Protein AF-A0A941EH76-F1 (afdb_monomer_lite)

Sequence (100 aa):
MDPTDPVFYRLPARMLEVGMSTDDGQDILTLMPGDEWIIASVYTPRPDDPEQDEANRGETESRMYRPGEPVDLAVFADTLVDGSGLPEAELVEHPQDPAA

Organism: NCBI:txid2828514

Foldseek 3Di:
DPPQDKWKKKAQPLPDDAQFAALVQWGFHDWDDDPFKIKTWIWHADPVDVVVRVVRVVVTDIDIHGRRDITMTIDGPRRPDDPCPPPRIGTDDRPPDPDD

Radius of gyration: 13.87 Å; chains: 1; bounding box: 40×35×32 Å

Structure (mmCIF, N/CA/C/O backbone):
data_AF-A0A941EH76-F1
#
_entry.id   AF-A0A941EH76-F1
#
loop_
_atom_site.group_PDB
_atom_site.id
_atom_site.type_symbol
_atom_site.label_atom_id
_atom_site.label_alt_id
_atom_site.label_comp_id
_atom_site.label_asym_id
_atom_site.label_entity_id
_atom_site.label_seq_id
_atom_site.pdbx_PDB_ins_code
_atom_site.Cartn_x
_atom_site.Cartn_y
_atom_site.Cartn_z
_atom_site.occupancy
_atom_site.B_iso_or_equiv
_atom_site.auth_seq_id
_atom_site.auth_comp_id
_atom_site.auth_asym_id
_atom_site.auth_atom_id
_atom_site.pdbx_PDB_model_num
ATOM 1 N N . MET A 1 1 ? -8.319 -22.341 -5.910 1.00 47.88 1 MET A N 1
ATOM 2 C CA . MET A 1 1 ? -7.647 -21.087 -6.267 1.00 47.88 1 MET A CA 1
ATOM 3 C C . MET A 1 1 ? -6.363 -21.488 -6.931 1.00 47.88 1 MET A C 1
ATOM 5 O O . MET A 1 1 ? -5.648 -22.316 -6.363 1.00 47.88 1 MET A O 1
ATOM 9 N N . ASP A 1 2 ? -6.157 -21.031 -8.159 1.00 48.91 2 ASP A N 1
ATOM 10 C CA . ASP A 1 2 ? -4.819 -21.074 -8.733 1.00 48.91 2 ASP A CA 1
ATOM 11 C C . ASP A 1 2 ? -3.933 -20.236 -7.793 1.00 48.91 2 ASP A C 1
ATOM 13 O O . ASP A 1 2 ? -4.385 -19.175 -7.358 1.00 48.91 2 ASP A O 1
ATOM 17 N N . PRO A 1 3 ? -2.730 -20.675 -7.387 1.00 54.38 3 PRO A N 1
ATOM 18 C CA . PRO A 1 3 ? -1.807 -19.827 -6.626 1.00 54.38 3 PRO A CA 1
ATOM 19 C C . PRO A 1 3 ? -1.477 -18.479 -7.300 1.00 54.38 3 PRO A C 1
ATOM 21 O O . PRO A 1 3 ? -0.774 -17.674 -6.701 1.00 54.38 3 PRO A O 1
ATOM 24 N N . THR A 1 4 ? -1.955 -18.235 -8.524 1.00 64.12 4 THR A N 1
ATOM 25 C CA . THR A 1 4 ? -1.846 -16.966 -9.251 1.00 64.12 4 THR A CA 1
ATOM 26 C C . THR A 1 4 ? -3.051 -16.032 -9.117 1.00 64.12 4 THR A C 1
ATOM 28 O O . THR A 1 4 ? -2.971 -14.909 -9.608 1.00 64.12 4 THR A O 1
ATOM 31 N N . ASP A 1 5 ? -4.171 -16.473 -8.535 1.00 84.31 5 ASP A N 1
ATOM 32 C CA . ASP A 1 5 ? -5.365 -15.628 -8.420 1.00 84.31 5 ASP A CA 1
ATOM 33 C C . ASP A 1 5 ? -5.148 -14.562 -7.329 1.00 84.31 5 ASP A C 1
ATOM 35 O O . ASP A 1 5 ? -4.855 -14.927 -6.185 1.00 84.31 5 ASP A O 1
ATOM 39 N N . PRO A 1 6 ? -5.294 -13.261 -7.639 1.00 91.25 6 PRO A N 1
ATOM 40 C CA . PRO A 1 6 ? -5.086 -12.215 -6.651 1.00 91.25 6 PRO A CA 1
ATOM 41 C C . PRO A 1 6 ? -6.118 -12.274 -5.519 1.00 91.25 6 PRO A C 1
ATOM 43 O O . PRO A 1 6 ? -7.301 -12.546 -5.739 1.00 91.25 6 PRO A O 1
ATOM 46 N N . VAL A 1 7 ? -5.662 -11.993 -4.296 1.00 94.69 7 VAL A N 1
ATOM 47 C CA . VAL A 1 7 ? -6.519 -11.908 -3.102 1.00 94.69 7 VAL A CA 1
ATOM 48 C C . VAL A 1 7 ? -6.866 -10.449 -2.849 1.00 94.69 7 VAL A C 1
ATOM 50 O O . VAL A 1 7 ? -5.968 -9.666 -2.563 1.00 94.69 7 VAL A O 1
ATOM 53 N N . PHE A 1 8 ? -8.148 -10.088 -2.904 1.00 95.88 8 PHE A N 1
ATOM 54 C CA . PHE A 1 8 ? -8.610 -8.721 -2.647 1.00 95.88 8 PHE A CA 1
ATOM 55 C C . PHE A 1 8 ? -9.106 -8.562 -1.215 1.00 95.88 8 PHE A C 1
ATOM 57 O O . PHE A 1 8 ? -9.802 -9.428 -0.674 1.00 95.88 8 PHE A O 1
ATOM 64 N N . TYR A 1 9 ? -8.741 -7.449 -0.589 1.00 96.88 9 TYR A N 1
ATOM 65 C CA . TYR A 1 9 ? -9.103 -7.162 0.791 1.00 96.88 9 TYR A CA 1
ATOM 66 C C . TYR A 1 9 ? -9.128 -5.660 1.075 1.00 96.88 9 TYR A C 1
ATOM 68 O O . TYR A 1 9 ? -8.587 -4.858 0.322 1.00 96.88 9 TYR A O 1
ATOM 76 N N . ARG A 1 10 ? -9.749 -5.274 2.189 1.00 97.69 10 ARG A N 1
ATOM 77 C CA . ARG A 1 10 ? -9.759 -3.903 2.703 1.00 97.69 10 ARG A CA 1
ATOM 78 C C . ARG A 1 10 ? -9.058 -3.817 4.040 1.00 97.69 10 ARG A C 1
ATOM 80 O O . ARG A 1 10 ? -9.272 -4.662 4.908 1.00 97.69 10 ARG A O 1
ATOM 87 N N . LEU A 1 11 ? -8.300 -2.742 4.234 1.00 97.69 11 LEU A N 1
ATOM 88 C CA . LEU A 1 11 ? -7.769 -2.347 5.538 1.00 97.69 11 LEU A CA 1
ATOM 89 C C . LEU A 1 11 ? -8.056 -0.876 5.826 1.00 97.69 11 LEU A C 1
ATOM 91 O O . LEU A 1 11 ? -8.083 -0.060 4.905 1.00 97.69 11 LEU A O 1
ATOM 95 N N . PRO A 1 12 ? -8.222 -0.489 7.103 1.00 97.75 12 PRO A N 1
ATOM 96 C CA . PRO A 1 12 ? -8.188 0.919 7.456 1.00 97.75 12 PRO A CA 1
ATOM 97 C C . PRO A 1 12 ? -6.803 1.500 7.144 1.00 97.75 12 PRO A C 1
ATOM 99 O O . PRO A 1 12 ? -5.790 0.877 7.460 1.00 97.75 12 PRO A O 1
ATOM 102 N N . ALA A 1 13 ? -6.743 2.726 6.621 1.00 97.56 13 ALA A N 1
ATOM 103 C CA . ALA A 1 13 ? -5.500 3.326 6.131 1.00 97.56 13 ALA A CA 1
ATOM 104 C C . ALA A 1 13 ? -4.350 3.361 7.160 1.00 97.56 13 ALA A C 1
ATOM 106 O O . ALA A 1 13 ? -3.178 3.324 6.798 1.00 97.56 13 ALA A O 1
ATOM 107 N N . ARG A 1 14 ? -4.660 3.403 8.466 1.00 97.31 14 ARG A N 1
ATOM 108 C CA . ARG A 1 14 ? -3.659 3.312 9.552 1.00 97.31 14 ARG A CA 1
ATOM 109 C C . ARG A 1 14 ? -2.887 1.994 9.611 1.00 97.31 14 ARG A C 1
ATOM 111 O O . ARG A 1 14 ? -1.925 1.913 10.365 1.00 97.31 14 ARG A O 1
ATOM 118 N N . MET A 1 15 ? -3.349 0.975 8.897 1.00 97.56 15 MET A N 1
ATOM 119 C CA . MET A 1 15 ? -2.729 -0.347 8.815 1.00 97.56 15 MET A CA 1
ATOM 120 C C . MET A 1 15 ? -2.043 -0.592 7.472 1.00 97.56 15 MET A C 1
ATOM 122 O O . MET A 1 15 ? -1.602 -1.707 7.222 1.00 97.56 15 MET A O 1
ATOM 126 N N . LEU A 1 16 ? -1.955 0.427 6.611 1.00 97.50 16 LEU A N 1
ATOM 127 C CA . LEU A 1 16 ? -1.133 0.328 5.414 1.00 97.50 16 LEU A CA 1
ATOM 128 C C . LEU A 1 16 ? 0.334 0.165 5.802 1.00 97.50 16 LEU A C 1
ATOM 130 O O . LEU A 1 16 ? 0.819 0.808 6.737 1.00 97.50 16 LEU A O 1
ATOM 134 N N . GLU A 1 17 ? 1.043 -0.638 5.019 1.00 97.75 17 GLU A N 1
ATOM 135 C CA . GLU A 1 17 ? 2.487 -0.799 5.113 1.00 97.75 17 GLU A CA 1
ATOM 136 C C . GLU A 1 17 ? 3.136 -0.623 3.738 1.00 97.75 17 GLU A C 1
ATOM 138 O O . GLU A 1 17 ? 2.527 -0.860 2.693 1.00 97.75 17 GLU A O 1
ATOM 143 N N . VAL A 1 18 ? 4.397 -0.190 3.743 1.00 97.25 18 VAL A N 1
ATOM 144 C CA . VAL A 1 18 ? 5.215 -0.127 2.526 1.00 97.25 18 VAL A CA 1
ATOM 145 C C . VAL A 1 18 ? 5.393 -1.540 1.973 1.00 97.25 18 VAL A C 1
ATOM 147 O O . VAL A 1 18 ? 5.772 -2.445 2.711 1.00 97.25 18 VAL A O 1
ATOM 150 N N . GLY A 1 19 ? 5.156 -1.712 0.673 1.00 95.94 19 GLY A N 1
ATOM 151 C CA . GLY A 1 19 ? 5.215 -2.998 -0.024 1.00 95.94 19 GLY A CA 1
ATOM 152 C C . GLY A 1 19 ? 3.872 -3.719 -0.169 1.00 95.94 19 GLY A C 1
ATOM 153 O O . GLY A 1 19 ? 3.833 -4.758 -0.826 1.00 95.94 19 GLY A O 1
ATOM 154 N N . MET A 1 20 ? 2.785 -3.194 0.406 1.00 97.69 20 MET A N 1
ATOM 155 C CA . MET A 1 20 ? 1.433 -3.642 0.054 1.00 97.69 20 MET A CA 1
ATOM 156 C C . MET A 1 20 ? 1.051 -3.131 -1.340 1.00 97.69 20 MET A C 1
ATOM 158 O O . MET A 1 20 ? 1.473 -2.037 -1.732 1.00 97.69 20 MET A O 1
ATOM 162 N N . SER A 1 21 ? 0.204 -3.884 -2.040 1.00 97.00 21 SER A N 1
ATOM 163 C CA . SER A 1 21 ? -0.352 -3.482 -3.332 1.00 97.00 21 SER A CA 1
ATOM 164 C C . SER A 1 21 ? -1.817 -3.063 -3.181 1.00 97.00 21 SER A C 1
ATOM 166 O O . SER A 1 21 ? -2.606 -3.675 -2.462 1.00 97.00 21 SER A O 1
ATOM 168 N N . THR A 1 22 ? -2.171 -1.978 -3.850 1.00 96.62 22 THR A N 1
ATOM 169 C CA . THR A 1 22 ? -3.545 -1.486 -4.017 1.00 96.62 22 THR A CA 1
ATOM 170 C C . THR A 1 22 ? -4.300 -2.347 -5.026 1.00 96.62 22 THR A C 1
ATOM 172 O O . THR A 1 22 ? -3.684 -3.034 -5.842 1.00 96.62 22 THR A O 1
ATOM 175 N N . ASP A 1 23 ? -5.631 -2.353 -4.963 1.00 94.88 23 ASP A N 1
ATOM 176 C CA . ASP A 1 23 ? -6.465 -3.178 -5.849 1.00 94.88 23 ASP A CA 1
ATOM 177 C C . ASP A 1 23 ? -6.311 -2.833 -7.340 1.00 94.88 23 ASP A C 1
ATOM 179 O O . ASP A 1 23 ? -6.477 -3.704 -8.195 1.00 94.88 23 ASP A O 1
ATOM 183 N N . ASP A 1 24 ? -5.917 -1.595 -7.649 1.00 93.00 24 ASP A N 1
ATOM 184 C CA . ASP A 1 24 ? -5.599 -1.121 -8.995 1.00 93.00 24 ASP A CA 1
ATOM 185 C C . ASP A 1 24 ? -4.168 -1.449 -9.455 1.00 93.00 24 ASP A C 1
ATOM 187 O O . ASP A 1 24 ? -3.719 -0.973 -10.500 1.00 93.00 24 ASP A O 1
ATOM 191 N N . GLY A 1 25 ? -3.464 -2.312 -8.716 1.00 92.38 25 GLY A N 1
ATOM 192 C CA . GLY A 1 25 ? -2.170 -2.857 -9.121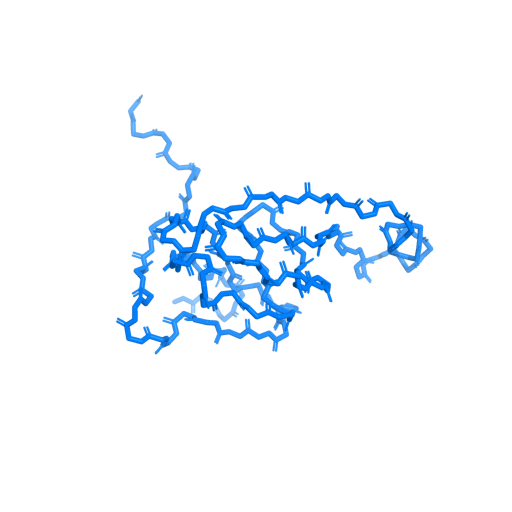 1.00 92.38 25 GLY A CA 1
ATOM 193 C C . GLY A 1 25 ? -0.988 -1.935 -8.850 1.00 92.38 25 GLY A C 1
ATOM 194 O O . GLY A 1 25 ? 0.066 -2.131 -9.447 1.00 92.38 25 GLY A O 1
ATOM 195 N N . GLN A 1 26 ? -1.141 -0.920 -7.994 1.00 95.56 26 GLN A N 1
ATOM 196 C CA . GLN A 1 26 ? -0.035 -0.045 -7.604 1.00 95.56 26 GLN A CA 1
ATOM 197 C C . GLN A 1 26 ? 0.558 -0.443 -6.253 1.00 95.56 26 GLN A C 1
ATOM 199 O O . GLN A 1 26 ? -0.167 -0.774 -5.317 1.00 95.56 26 GLN A O 1
ATOM 204 N N . ASP A 1 27 ? 1.869 -0.314 -6.108 1.00 95.62 27 ASP A N 1
ATOM 205 C CA . ASP A 1 27 ? 2.576 -0.645 -4.873 1.00 95.62 27 ASP A CA 1
ATOM 206 C C . ASP A 1 27 ? 2.807 0.587 -4.002 1.00 95.62 27 ASP A C 1
ATOM 208 O O . ASP A 1 27 ? 3.225 1.641 -4.488 1.00 95.62 27 ASP A O 1
ATOM 212 N N . ILE A 1 28 ? 2.623 0.435 -2.690 1.00 96.75 28 ILE A N 1
ATOM 213 C CA . ILE A 1 28 ? 2.938 1.467 -1.700 1.00 96.75 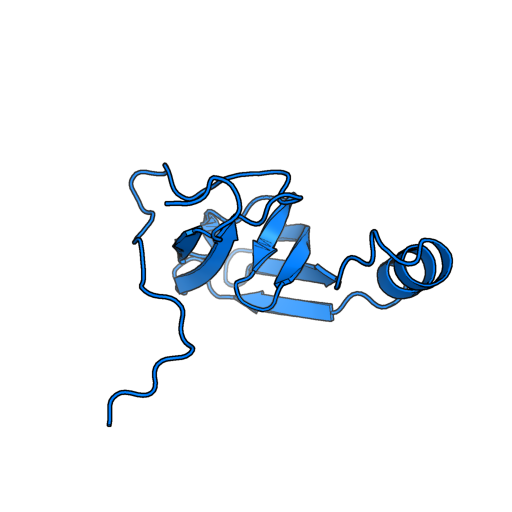28 ILE A CA 1
ATOM 214 C C . ILE A 1 28 ? 4.452 1.535 -1.493 1.00 96.75 28 ILE A C 1
ATOM 216 O O . ILE A 1 28 ? 5.065 0.623 -0.940 1.00 96.75 28 ILE A O 1
ATOM 220 N N . LEU A 1 29 ? 5.057 2.659 -1.869 1.00 95.19 29 LEU A N 1
ATOM 221 C CA . LEU A 1 29 ? 6.493 2.914 -1.728 1.00 95.19 29 LEU A CA 1
ATOM 222 C C . LEU A 1 29 ? 6.853 3.585 -0.411 1.00 95.19 29 LEU A C 1
ATOM 224 O O . LEU A 1 29 ? 7.866 3.263 0.208 1.00 95.19 29 LEU A O 1
ATOM 228 N N . THR A 1 30 ? 6.056 4.570 -0.003 1.00 95.81 30 THR A N 1
ATOM 229 C CA . THR A 1 30 ? 6.286 5.309 1.237 1.00 95.81 30 THR A CA 1
ATOM 230 C C . THR A 1 30 ? 4.966 5.659 1.899 1.00 95.81 30 THR A C 1
ATOM 232 O O . THR A 1 30 ? 3.947 5.834 1.230 1.00 95.81 30 THR A O 1
ATOM 235 N N . LEU A 1 31 ? 5.005 5.773 3.224 1.00 96.88 31 LEU A N 1
ATOM 236 C CA . LEU A 1 31 ? 3.893 6.230 4.043 1.00 96.88 31 LEU A CA 1
ATOM 237 C C . LEU A 1 31 ? 4.373 7.372 4.930 1.00 96.88 31 LEU A C 1
ATOM 239 O O . LEU A 1 31 ? 5.367 7.248 5.646 1.00 96.88 31 LEU A O 1
ATOM 243 N N . MET A 1 32 ? 3.643 8.480 4.897 1.00 97.00 32 MET A N 1
ATOM 244 C CA . MET A 1 32 ? 3.836 9.618 5.785 1.00 97.00 32 MET A CA 1
ATOM 245 C C . MET A 1 32 ? 2.606 9.729 6.691 1.00 97.00 32 MET A C 1
ATOM 247 O O . MET A 1 32 ? 1.594 10.306 6.278 1.00 97.00 32 MET A O 1
ATOM 251 N N . PRO A 1 33 ? 2.648 9.142 7.901 1.00 93.31 33 PRO A N 1
ATOM 252 C CA . PRO A 1 33 ? 1.553 9.259 8.850 1.00 93.31 33 PRO A CA 1
ATOM 253 C C . PRO A 1 33 ? 1.513 10.669 9.454 1.00 93.31 33 PRO A C 1
ATOM 255 O O . PRO A 1 33 ? 2.539 11.220 9.856 1.00 93.31 33 PRO A O 1
ATOM 258 N N . GLY A 1 34 ? 0.314 11.230 9.553 1.00 91.31 34 GLY A N 1
ATOM 259 C CA . GLY A 1 34 ? -0.005 12.442 10.300 1.00 91.31 34 GLY A CA 1
ATOM 260 C C . GLY A 1 34 ? -1.264 12.244 11.147 1.00 91.31 34 GLY A C 1
ATOM 261 O O . GLY A 1 34 ? -1.941 11.222 11.044 1.00 91.31 34 GLY A O 1
ATOM 262 N N . ASP A 1 35 ? -1.585 13.231 11.985 1.00 88.06 35 ASP A N 1
ATOM 263 C CA . ASP A 1 35 ? -2.690 13.116 12.951 1.00 88.06 35 ASP A CA 1
ATOM 264 C C . ASP A 1 35 ? -4.067 12.964 12.274 1.00 88.06 35 ASP A C 1
ATOM 266 O O . ASP A 1 35 ? -4.923 12.219 12.748 1.00 88.06 35 ASP A O 1
ATOM 270 N N . GLU A 1 36 ? -4.282 13.653 11.149 1.00 95.25 36 GLU A N 1
ATOM 271 C CA . GLU A 1 36 ? -5.556 13.641 10.410 1.00 95.25 36 GLU A CA 1
ATOM 272 C C . GLU A 1 36 ? -5.499 12.864 9.091 1.00 95.25 36 GLU A C 1
ATOM 274 O O . GLU A 1 36 ? -6.537 12.433 8.583 1.00 95.25 36 GLU A O 1
ATOM 279 N N . TRP A 1 37 ? -4.298 12.690 8.537 1.00 97.06 37 TRP A N 1
ATOM 280 C CA . TRP A 1 37 ? -4.084 12.159 7.195 1.00 97.06 37 TRP A CA 1
ATOM 281 C C . TRP A 1 37 ? -2.891 11.217 7.161 1.00 97.06 37 TRP A C 1
ATOM 283 O O . TRP A 1 37 ? -1.873 11.464 7.801 1.00 97.06 37 TRP A O 1
ATOM 293 N N . ILE A 1 38 ? -3.004 10.175 6.350 1.00 97.56 38 ILE A N 1
ATOM 294 C CA . ILE A 1 38 ? -1.911 9.296 5.952 1.00 97.56 38 ILE A CA 1
ATOM 295 C C . ILE A 1 38 ? -1.701 9.522 4.465 1.00 97.56 38 ILE A C 1
ATOM 297 O O . ILE A 1 38 ? -2.637 9.382 3.678 1.00 97.56 38 ILE A O 1
ATOM 301 N N . ILE A 1 39 ? -0.485 9.906 4.092 1.00 97.31 39 ILE A N 1
ATOM 302 C CA . ILE A 1 39 ? -0.117 10.115 2.694 1.00 97.31 39 ILE A CA 1
ATOM 303 C C . ILE A 1 39 ? 0.680 8.898 2.238 1.00 97.31 39 ILE A C 1
ATOM 305 O O . ILE A 1 39 ? 1.731 8.609 2.809 1.00 97.31 39 ILE A O 1
ATOM 309 N N . ALA A 1 40 ? 0.180 8.197 1.227 1.00 97.12 40 ALA A N 1
ATOM 310 C CA . ALA A 1 40 ? 0.870 7.091 0.582 1.00 97.12 40 ALA A CA 1
ATOM 311 C C . ALA A 1 40 ? 1.408 7.546 -0.773 1.00 97.12 40 ALA A C 1
ATOM 313 O O . ALA A 1 40 ? 0.660 8.103 -1.577 1.00 97.12 40 ALA A O 1
ATOM 314 N N . SER A 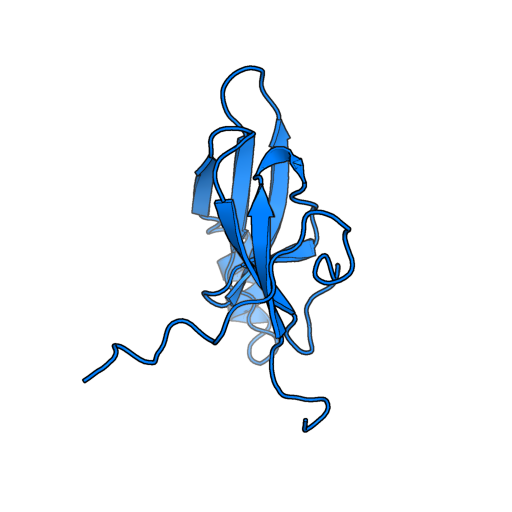1 41 ? 2.685 7.290 -1.038 1.00 96.94 41 SER A N 1
ATOM 315 C CA . SER A 1 41 ? 3.209 7.348 -2.404 1.00 96.94 41 SER A CA 1
ATOM 316 C C . SER A 1 41 ? 3.096 5.968 -3.022 1.00 96.94 41 SER A C 1
ATOM 318 O O . SER A 1 41 ? 3.619 5.006 -2.457 1.00 96.94 41 SER A O 1
ATOM 320 N N . VAL A 1 42 ? 2.435 5.888 -4.166 1.00 96.38 42 VAL A N 1
ATOM 321 C CA . VAL A 1 42 ? 2.193 4.653 -4.910 1.00 96.38 42 VAL A CA 1
ATOM 322 C C . VAL A 1 42 ? 2.758 4.765 -6.323 1.00 96.38 42 VAL A C 1
ATOM 324 O O . VAL A 1 42 ? 2.946 5.868 -6.840 1.00 96.38 42 VAL A O 1
ATOM 327 N N . TYR A 1 43 ? 3.075 3.635 -6.944 1.00 93.94 43 TYR A N 1
ATOM 328 C CA . TYR A 1 43 ? 3.505 3.584 -8.343 1.00 93.94 43 TYR A CA 1
ATOM 329 C C . TYR A 1 43 ? 3.041 2.287 -8.997 1.00 93.94 43 TYR A C 1
ATOM 331 O O . TYR A 1 43 ? 2.768 1.305 -8.315 1.00 93.94 43 TYR A O 1
ATOM 339 N N . THR A 1 44 ? 2.965 2.278 -10.325 1.00 92.50 44 THR A N 1
ATOM 340 C CA . THR A 1 44 ? 2.629 1.073 -11.091 1.00 92.50 44 THR A CA 1
ATOM 341 C C . THR A 1 44 ? 3.908 0.288 -11.421 1.00 92.50 44 THR A C 1
ATOM 343 O O . THR A 1 44 ? 4.696 0.782 -12.235 1.00 92.50 44 THR A O 1
ATOM 346 N N . PRO A 1 45 ? 4.143 -0.902 -10.839 1.00 87.94 45 PRO A N 1
ATOM 347 C CA . PRO A 1 45 ? 5.294 -1.730 -11.184 1.00 87.94 45 PRO A CA 1
ATOM 348 C C . PRO A 1 45 ? 5.199 -2.264 -12.624 1.00 87.94 45 PRO A C 1
ATOM 350 O O . PRO A 1 45 ? 4.111 -2.511 -13.150 1.00 87.94 45 PRO A O 1
ATOM 353 N N . ARG A 1 46 ? 6.351 -2.440 -13.283 1.00 89.25 46 ARG A N 1
ATOM 354 C CA . ARG A 1 46 ? 6.477 -3.031 -14.632 1.00 89.25 46 ARG A CA 1
ATOM 355 C C . ARG A 1 46 ? 7.585 -4.087 -14.668 1.00 89.25 46 ARG A C 1
ATOM 357 O O . ARG A 1 46 ? 8.636 -3.870 -15.269 1.00 89.25 46 ARG A O 1
ATOM 364 N N . PRO A 1 47 ? 7.380 -5.266 -14.054 1.00 81.94 47 PRO A N 1
ATOM 365 C CA . PRO A 1 47 ? 8.394 -6.325 -14.051 1.00 81.94 47 PRO A CA 1
ATOM 366 C C . PRO A 1 47 ? 8.701 -6.869 -15.459 1.00 81.94 47 PRO A C 1
ATOM 368 O O . PRO A 1 47 ? 9.755 -7.466 -15.679 1.00 81.94 47 PRO A O 1
ATOM 371 N N . ASP A 1 48 ? 7.786 -6.665 -16.411 1.00 87.38 48 ASP A N 1
ATOM 372 C CA . ASP A 1 48 ? 7.929 -7.006 -17.826 1.00 87.38 48 ASP A CA 1
ATOM 373 C C . ASP A 1 48 ? 8.796 -6.009 -18.616 1.00 87.38 48 ASP A C 1
ATOM 375 O O . ASP A 1 48 ? 9.296 -6.359 -19.687 1.00 87.38 48 ASP A O 1
ATOM 379 N N . ASP A 1 49 ? 8.989 -4.796 -18.095 1.00 89.81 49 ASP A N 1
ATOM 380 C CA . ASP A 1 49 ? 9.708 -3.701 -18.744 1.00 89.81 49 ASP A CA 1
ATOM 381 C C . ASP A 1 49 ? 10.511 -2.884 -17.708 1.00 89.81 49 ASP A C 1
ATOM 383 O O . ASP A 1 49 ? 10.007 -1.901 -17.157 1.00 89.81 49 ASP A O 1
ATOM 387 N N . PRO A 1 50 ? 11.772 -3.272 -17.427 1.00 89.69 50 PRO A N 1
ATOM 388 C CA . PRO A 1 50 ? 12.595 -2.615 -16.411 1.00 89.69 50 PRO A CA 1
ATOM 389 C C . PRO A 1 50 ? 12.877 -1.131 -16.675 1.00 89.69 50 PRO A C 1
ATOM 391 O O . PRO A 1 50 ? 13.083 -0.380 -15.725 1.00 89.69 50 PRO A O 1
ATOM 394 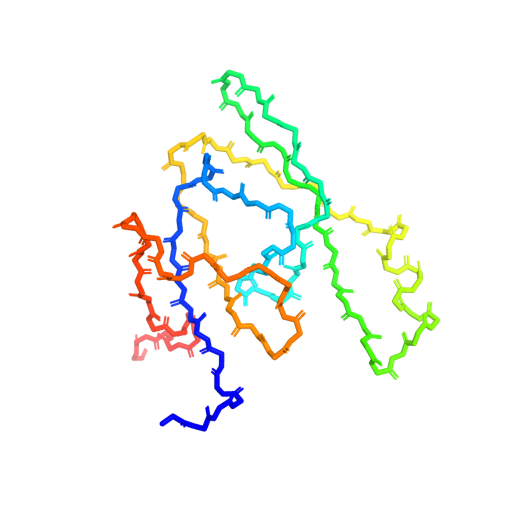N N . GLU A 1 51 ? 12.904 -0.703 -17.943 1.00 90.69 51 GLU A N 1
ATOM 395 C CA . GLU A 1 51 ? 13.111 0.706 -18.301 1.00 90.69 51 GLU A CA 1
ATOM 396 C C . GLU A 1 51 ? 11.870 1.528 -17.932 1.00 90.69 51 GLU A C 1
ATOM 398 O O . GLU A 1 51 ? 11.984 2.587 -17.310 1.00 90.69 51 GLU A O 1
ATOM 403 N N . GLN A 1 52 ? 10.677 1.002 -18.229 1.00 88.69 52 GLN A N 1
ATOM 404 C CA . GLN A 1 52 ? 9.426 1.617 -17.797 1.00 88.69 52 GLN A CA 1
ATOM 405 C C . GLN A 1 52 ? 9.240 1.551 -16.272 1.00 88.69 52 GLN A C 1
ATOM 407 O O . GLN A 1 52 ? 8.716 2.503 -15.701 1.00 88.69 52 GLN A O 1
ATOM 412 N N . ASP A 1 53 ? 9.675 0.483 -15.591 1.00 88.50 53 ASP A N 1
ATOM 413 C CA . ASP A 1 53 ? 9.622 0.396 -14.120 1.00 88.50 53 ASP A CA 1
ATOM 414 C C . ASP A 1 53 ? 10.463 1.497 -13.465 1.00 88.50 53 ASP A C 1
ATOM 416 O O . ASP A 1 53 ? 9.993 2.190 -12.561 1.00 88.50 53 ASP A O 1
ATOM 420 N N . GLU A 1 54 ? 11.691 1.708 -13.952 1.00 86.31 54 GLU A N 1
ATOM 421 C CA . GLU A 1 54 ? 12.564 2.775 -13.461 1.00 86.31 54 GLU A CA 1
ATOM 422 C C . GLU A 1 54 ? 11.953 4.162 -13.710 1.00 86.31 54 GLU A C 1
ATOM 424 O O . GLU A 1 54 ? 11.967 5.007 -12.811 1.00 86.31 54 GLU A O 1
ATOM 429 N N . ALA A 1 55 ? 11.347 4.381 -14.882 1.00 85.94 55 ALA A N 1
ATOM 430 C CA . ALA A 1 55 ? 10.610 5.609 -15.168 1.00 85.94 55 ALA A CA 1
ATOM 431 C C . ALA A 1 55 ? 9.411 5.795 -14.216 1.00 85.94 55 ALA A C 1
ATOM 433 O O . ALA A 1 55 ? 9.257 6.863 -13.620 1.00 85.94 55 ALA A O 1
ATOM 434 N N . ASN A 1 56 ? 8.612 4.746 -13.992 1.00 86.31 56 ASN A N 1
ATOM 435 C CA . ASN A 1 56 ? 7.439 4.777 -13.114 1.00 86.31 56 ASN A CA 1
ATOM 436 C C . ASN A 1 56 ? 7.811 5.069 -11.655 1.00 86.31 56 ASN A C 1
ATOM 438 O O . ASN A 1 56 ? 7.064 5.753 -10.957 1.00 86.31 56 ASN A O 1
ATOM 442 N N . ARG A 1 57 ? 8.983 4.617 -11.187 1.00 83.19 57 ARG A N 1
ATOM 443 C CA . ARG A 1 57 ? 9.498 4.974 -9.852 1.00 83.19 57 ARG A CA 1
ATOM 444 C C . ARG A 1 57 ? 9.743 6.475 -9.690 1.00 83.19 57 ARG A C 1
ATOM 446 O O . ARG A 1 57 ? 9.726 6.964 -8.563 1.00 83.19 57 ARG A O 1
ATOM 453 N N . GLY A 1 58 ? 9.984 7.201 -10.783 1.00 81.44 58 GLY A N 1
ATOM 454 C CA . GLY A 1 58 ? 10.101 8.661 -10.797 1.00 81.44 58 GLY A CA 1
ATOM 455 C C . GLY A 1 58 ? 8.758 9.400 -10.872 1.00 81.44 58 GLY A C 1
ATOM 456 O O . GLY A 1 58 ? 8.702 10.580 -10.527 1.00 81.44 58 GLY A O 1
ATOM 457 N N . GLU A 1 59 ? 7.684 8.720 -11.279 1.00 86.75 59 GLU A N 1
ATOM 458 C CA . GLU A 1 59 ? 6.342 9.278 -11.509 1.00 86.75 59 GLU A CA 1
ATOM 459 C C . GLU A 1 59 ? 5.316 8.760 -10.488 1.00 86.75 59 GLU A C 1
ATOM 461 O O . GLU A 1 59 ? 4.195 8.383 -10.821 1.00 86.75 59 GLU A O 1
ATOM 466 N N . THR A 1 60 ? 5.701 8.735 -9.212 1.00 91.94 60 THR A N 1
ATOM 467 C CA . THR A 1 60 ? 4.823 8.269 -8.132 1.00 91.94 60 THR A CA 1
ATOM 468 C C . THR A 1 60 ? 3.583 9.152 -7.976 1.00 91.94 60 THR A C 1
ATOM 470 O O . THR A 1 60 ? 3.684 10.383 -7.968 1.00 91.94 60 THR A O 1
ATOM 473 N N . GLU A 1 61 ? 2.433 8.537 -7.726 1.00 94.75 61 GLU A N 1
ATOM 474 C CA . GLU A 1 61 ? 1.201 9.222 -7.344 1.00 94.75 61 GLU A CA 1
ATOM 475 C C . GLU A 1 61 ? 1.134 9.344 -5.814 1.00 94.75 61 GLU A C 1
ATOM 477 O O . GLU A 1 61 ? 1.558 8.449 -5.085 1.00 94.75 61 GLU A O 1
ATOM 482 N N . SER A 1 62 ? 0.619 10.464 -5.301 1.00 95.56 62 SER A N 1
ATOM 483 C CA . SER A 1 62 ? 0.380 10.640 -3.865 1.00 95.56 62 SER A CA 1
ATOM 484 C C . SER A 1 62 ? -1.108 10.543 -3.562 1.00 95.56 62 SER A C 1
ATOM 486 O O . SER A 1 62 ? -1.891 11.374 -4.022 1.00 95.56 62 SER A O 1
ATOM 488 N N . ARG A 1 63 ? -1.480 9.562 -2.743 1.00 97.12 63 ARG A N 1
ATOM 489 C CA . ARG A 1 63 ? -2.846 9.337 -2.266 1.00 97.12 63 ARG A CA 1
ATOM 490 C C . ARG A 1 63 ? -2.952 9.738 -0.799 1.00 97.12 63 ARG A C 1
ATOM 492 O O . ARG A 1 63 ? -2.037 9.494 -0.014 1.00 97.12 63 ARG A O 1
ATOM 499 N N . MET A 1 64 ? -4.050 10.390 -0.431 1.00 97.62 64 MET A N 1
ATOM 500 C CA . MET A 1 64 ? -4.297 10.871 0.930 1.00 97.62 64 MET A CA 1
ATOM 501 C C . MET A 1 64 ? -5.518 10.175 1.509 1.00 97.62 64 MET A C 1
ATOM 503 O O . MET A 1 64 ? -6.594 10.253 0.924 1.00 97.62 64 MET A O 1
ATOM 507 N N . TYR A 1 65 ? -5.360 9.582 2.687 1.00 97.44 65 TYR A N 1
ATOM 508 C CA . TYR A 1 65 ? -6.417 8.847 3.373 1.00 97.44 65 TYR A CA 1
ATOM 509 C C . TYR A 1 65 ? -6.599 9.357 4.792 1.00 97.44 65 TYR A C 1
ATOM 511 O O . TYR A 1 65 ? -5.635 9.769 5.444 1.00 97.44 65 TYR A O 1
ATOM 519 N N . ARG A 1 66 ? -7.812 9.260 5.331 1.00 97.81 66 ARG A N 1
ATOM 520 C CA . ARG A 1 66 ? -7.996 9.372 6.786 1.00 97.81 66 ARG A CA 1
ATOM 521 C C . ARG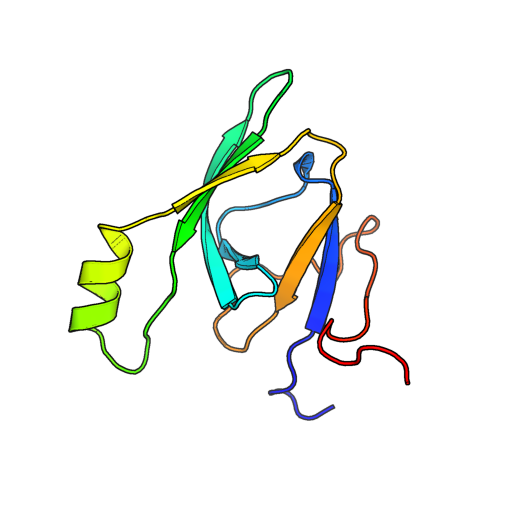 A 1 66 ? -7.573 8.066 7.471 1.00 97.81 66 ARG A C 1
ATOM 523 O O . ARG A 1 66 ? -7.843 7.003 6.927 1.00 97.81 66 ARG A O 1
ATOM 530 N N . PRO A 1 67 ? -7.039 8.078 8.708 1.00 97.12 67 PRO A N 1
ATOM 531 C CA . PRO A 1 67 ? -6.583 6.858 9.399 1.00 97.12 67 PRO A CA 1
ATOM 532 C C . PRO A 1 67 ? -7.609 5.711 9.526 1.00 97.12 67 PRO A C 1
ATOM 534 O O . PRO A 1 67 ? -7.239 4.554 9.736 1.00 97.12 67 PRO A O 1
ATOM 537 N N . GLY A 1 68 ? -8.907 6.015 9.468 1.00 96.75 68 GLY A N 1
ATOM 538 C CA . GLY A 1 68 ? -9.990 5.026 9.503 1.00 96.75 68 GLY A CA 1
ATOM 539 C C . GLY A 1 68 ? -10.626 4.715 8.150 1.00 96.75 68 GLY A C 1
ATOM 540 O O . GLY A 1 68 ? -11.543 3.904 8.111 1.00 96.75 68 GLY A O 1
ATOM 541 N N . GLU A 1 69 ? -10.189 5.375 7.081 1.00 97.56 69 GLU A N 1
ATOM 542 C CA . GLU A 1 69 ? -10.715 5.177 5.733 1.00 97.56 69 GLU A CA 1
ATOM 543 C C . GLU A 1 69 ? -10.353 3.775 5.232 1.00 97.56 69 GLU A C 1
ATOM 545 O O . GLU A 1 69 ? -9.188 3.391 5.364 1.00 97.56 69 GLU A O 1
ATOM 550 N N . PRO A 1 70 ? -11.321 2.988 4.728 1.00 97.38 70 PRO A N 1
ATOM 551 C CA . PRO A 1 70 ? -11.027 1.695 4.132 1.00 97.38 70 PRO A CA 1
ATOM 552 C C . PRO A 1 70 ? -10.304 1.901 2.801 1.00 97.38 70 PRO A C 1
ATOM 554 O O . PRO A 1 70 ? -10.750 2.685 1.967 1.00 97.38 70 PRO A O 1
ATOM 557 N N . VAL A 1 71 ? -9.203 1.186 2.614 1.00 97.50 71 VAL A N 1
ATOM 558 C CA . VAL A 1 71 ? -8.409 1.187 1.386 1.00 97.50 71 VAL A CA 1
ATOM 559 C C . VAL A 1 71 ? -8.500 -0.199 0.770 1.00 97.50 71 VAL A C 1
ATOM 561 O O . VAL A 1 71 ? -8.263 -1.190 1.464 1.00 97.50 71 VAL A O 1
ATOM 564 N N . ASP A 1 72 ? -8.878 -0.247 -0.506 1.00 97.44 72 ASP A N 1
ATOM 565 C CA . ASP A 1 72 ? -8.922 -1.465 -1.307 1.00 97.44 72 ASP A CA 1
ATOM 566 C C . ASP A 1 72 ? -7.493 -1.888 -1.688 1.00 97.44 72 ASP A C 1
ATOM 568 O O . ASP A 1 72 ? -6.690 -1.101 -2.197 1.00 97.44 72 ASP A O 1
ATOM 572 N N . LEU A 1 73 ? -7.158 -3.134 -1.370 1.00 97.25 73 LEU A N 1
ATOM 573 C CA . LEU A 1 73 ? -5.836 -3.727 -1.519 1.00 97.25 73 LEU A CA 1
ATOM 574 C C . LEU A 1 73 ? -5.945 -5.081 -2.213 1.00 97.25 73 LEU A C 1
ATOM 576 O O . LEU A 1 73 ? -6.996 -5.732 -2.215 1.00 97.25 73 LEU A O 1
ATOM 580 N N . ALA A 1 74 ? -4.825 -5.520 -2.768 1.00 96.19 74 ALA A N 1
ATOM 581 C CA . ALA A 1 74 ? -4.701 -6.820 -3.388 1.00 96.19 74 ALA A CA 1
ATOM 582 C C . ALA A 1 74 ? -3.349 -7.459 -3.075 1.00 96.19 74 ALA A C 1
ATOM 584 O O . ALA A 1 74 ? -2.342 -6.779 -2.894 1.00 96.19 74 ALA A O 1
ATOM 585 N N . VAL A 1 75 ? -3.334 -8.787 -3.031 1.00 95.38 75 VAL A N 1
ATOM 586 C CA . VAL A 1 75 ? -2.112 -9.588 -3.034 1.00 95.38 75 VAL A CA 1
ATOM 587 C C . VAL A 1 75 ? -1.958 -10.179 -4.427 1.00 95.38 75 VAL A C 1
ATOM 589 O O . VAL A 1 75 ? -2.670 -11.116 -4.789 1.00 95.38 75 VAL A O 1
ATOM 592 N N . PHE A 1 76 ? -1.048 -9.612 -5.211 1.00 92.00 76 PHE A N 1
ATOM 593 C CA . PHE A 1 76 ? -0.579 -10.148 -6.483 1.00 92.00 76 PHE A CA 1
ATOM 594 C C . PHE A 1 76 ? 0.650 -11.041 -6.266 1.00 92.00 76 PHE A C 1
ATOM 596 O O . PHE A 1 76 ? 1.212 -11.114 -5.173 1.00 92.00 76 PHE A O 1
ATOM 603 N N . ALA A 1 77 ? 1.089 -11.730 -7.322 1.00 89.94 77 ALA A N 1
ATOM 604 C CA . ALA A 1 77 ? 2.246 -12.627 -7.259 1.00 89.94 77 ALA A CA 1
ATOM 605 C C . ALA A 1 77 ? 3.561 -11.911 -6.881 1.00 89.94 77 ALA A C 1
ATOM 607 O O . ALA A 1 77 ? 4.493 -12.556 -6.400 1.00 89.94 77 ALA A O 1
ATOM 608 N N . ASP A 1 78 ? 3.639 -10.603 -7.118 1.00 88.00 78 ASP A N 1
ATOM 609 C CA . ASP A 1 78 ? 4.773 -9.725 -6.843 1.00 88.00 78 ASP A CA 1
ATOM 610 C C . ASP A 1 78 ? 4.571 -8.798 -5.631 1.00 88.00 78 ASP A C 1
ATOM 612 O O . ASP A 1 78 ? 5.501 -8.077 -5.267 1.00 88.00 78 ASP A O 1
ATOM 616 N N . THR A 1 79 ? 3.420 -8.862 -4.949 1.00 92.44 79 THR A N 1
ATOM 617 C CA . THR A 1 79 ? 3.180 -8.096 -3.718 1.00 92.44 79 THR A CA 1
ATOM 618 C C . THR A 1 79 ? 4.189 -8.486 -2.636 1.00 92.44 79 THR A C 1
ATOM 620 O O . THR A 1 79 ? 4.355 -9.660 -2.298 1.00 92.44 79 THR A O 1
ATOM 623 N N . LEU A 1 80 ? 4.864 -7.488 -2.058 1.00 94.62 80 LEU A N 1
ATOM 624 C CA . LEU A 1 80 ? 5.938 -7.711 -1.084 1.00 94.62 80 LEU A CA 1
ATOM 625 C C . LEU A 1 80 ? 5.418 -7.940 0.337 1.00 94.62 80 LEU A C 1
ATOM 627 O O . LEU A 1 80 ? 6.034 -8.682 1.105 1.00 94.62 80 LEU A O 1
ATOM 631 N N . VAL A 1 81 ? 4.312 -7.286 0.697 1.00 97.06 81 VAL A N 1
ATOM 632 C CA . VAL A 1 81 ? 3.691 -7.377 2.022 1.00 97.06 81 VAL A CA 1
ATOM 633 C C . VAL A 1 81 ? 2.226 -7.763 1.876 1.00 97.06 81 VAL A C 1
ATOM 635 O O . VAL A 1 81 ? 1.417 -7.001 1.357 1.00 97.06 81 VAL A O 1
ATOM 638 N N . ASP A 1 82 ? 1.890 -8.948 2.381 1.00 96.75 82 ASP A N 1
ATOM 639 C CA . ASP A 1 82 ? 0.520 -9.453 2.453 1.00 96.75 82 ASP A CA 1
ATOM 640 C C . ASP A 1 82 ? -0.150 -9.004 3.764 1.00 96.75 82 ASP A C 1
ATOM 642 O O . ASP A 1 82 ? 0.207 -9.462 4.853 1.00 96.75 82 ASP A O 1
ATOM 646 N N . GLY A 1 83 ? -1.132 -8.104 3.657 1.00 96.12 83 GLY A N 1
ATOM 647 C CA . GLY A 1 83 ? -1.963 -7.652 4.778 1.00 96.12 83 GLY A CA 1
ATOM 648 C C . GLY A 1 83 ? -3.280 -8.417 4.944 1.00 96.12 83 GLY A C 1
ATOM 649 O O . GLY A 1 83 ? -4.009 -8.155 5.902 1.00 96.12 83 GLY A O 1
ATOM 650 N N . SER A 1 84 ? -3.605 -9.352 4.048 1.00 96.62 84 SER A N 1
ATOM 651 C CA . SER A 1 84 ? -4.908 -10.032 3.999 1.00 96.62 84 SER A CA 1
ATOM 652 C C . SER A 1 84 ? -5.181 -10.918 5.222 1.00 96.62 84 SER A C 1
ATOM 654 O O . SER A 1 84 ? -6.331 -11.220 5.533 1.00 96.62 84 SER A O 1
ATOM 656 N N . GLY A 1 85 ? -4.130 -11.309 5.950 1.00 95.31 85 GLY A N 1
ATOM 657 C CA . GLY A 1 85 ? -4.222 -12.093 7.183 1.00 95.31 85 GLY A CA 1
ATOM 658 C C . GLY A 1 85 ? -4.391 -11.274 8.468 1.00 95.31 85 GLY A C 1
ATOM 659 O O . GLY A 1 85 ? -4.443 -11.863 9.552 1.00 95.31 85 GLY A O 1
ATOM 660 N N . LEU A 1 86 ? -4.428 -9.939 8.390 1.00 95.94 86 LEU A N 1
ATOM 661 C CA . LEU A 1 86 ? -4.583 -9.090 9.572 1.00 95.94 86 LEU A CA 1
ATOM 662 C C . LEU A 1 86 ? -6.004 -9.206 10.160 1.00 95.94 86 LEU A C 1
ATOM 664 O O . LEU A 1 86 ? -6.962 -9.365 9.408 1.00 95.94 86 LEU A O 1
ATOM 668 N N . PRO A 1 87 ? -6.184 -9.108 11.493 1.00 96.88 87 PRO A N 1
ATOM 669 C CA . PRO A 1 87 ? -7.506 -9.238 12.121 1.00 96.88 87 PRO A CA 1
ATOM 670 C C . PRO A 1 87 ? -8.550 -8.231 11.616 1.00 96.88 87 PRO A C 1
ATOM 672 O O . PRO A 1 87 ? -9.744 -8.518 11.631 1.00 96.88 87 PRO A O 1
ATOM 675 N N . GLU A 1 88 ? -8.102 -7.049 11.203 1.00 96.00 88 GLU A N 1
ATOM 676 C CA . GLU A 1 88 ? -8.917 -5.974 10.646 1.00 96.00 88 GLU A CA 1
ATOM 677 C C . GLU A 1 88 ? -9.129 -6.085 9.130 1.00 96.00 88 GLU A C 1
ATOM 679 O O . GLU A 1 88 ? -9.851 -5.257 8.573 1.00 96.00 88 GLU A O 1
ATOM 684 N N . ALA A 1 89 ? -8.505 -7.064 8.465 1.00 96.44 89 ALA A N 1
ATOM 685 C CA . ALA A 1 89 ? -8.663 -7.274 7.035 1.00 96.44 89 ALA A CA 1
ATOM 686 C C . ALA A 1 89 ? -10.062 -7.816 6.719 1.00 96.44 89 ALA A C 1
ATOM 688 O O . ALA A 1 89 ? -10.501 -8.835 7.257 1.00 96.44 89 ALA A O 1
ATOM 689 N N . GLU A 1 90 ? -10.752 -7.145 5.802 1.00 96.62 90 GLU A N 1
ATOM 690 C CA . GLU A 1 90 ? -12.004 -7.625 5.224 1.00 96.62 90 GLU A CA 1
ATOM 691 C C . GLU A 1 90 ? -11.714 -8.166 3.826 1.00 96.62 90 GLU A C 1
ATOM 693 O O . GLU A 1 90 ? -11.400 -7.393 2.926 1.00 96.62 90 GLU A O 1
ATOM 698 N N . LEU A 1 91 ? -11.801 -9.485 3.634 1.00 95.94 91 LEU A N 1
ATOM 699 C CA . LEU A 1 91 ? -11.703 -10.080 2.299 1.00 95.94 91 LEU A CA 1
ATOM 700 C C . LEU A 1 91 ? -12.905 -9.643 1.458 1.00 95.94 91 LEU A C 1
ATOM 702 O O . LEU A 1 91 ? -14.049 -9.770 1.900 1.00 95.94 91 LEU A O 1
ATOM 706 N N . VAL A 1 92 ? -12.645 -9.171 0.242 1.00 92.25 92 VAL A N 1
ATOM 707 C CA . VAL A 1 92 ? -13.679 -8.720 -0.695 1.00 92.25 92 VAL A CA 1
ATOM 708 C C . VAL A 1 92 ? -13.587 -9.500 -2.000 1.00 92.25 92 VAL A C 1
ATOM 710 O O . VAL A 1 92 ? -12.535 -10.020 -2.369 1.00 92.25 92 VAL A O 1
ATOM 713 N N . GLU A 1 93 ? -14.706 -9.603 -2.711 1.00 85.06 93 GLU A N 1
ATOM 714 C CA . GLU A 1 93 ? -14.678 -10.062 -4.099 1.00 85.06 93 GLU A CA 1
ATOM 715 C C . GLU A 1 93 ? -14.061 -8.960 -4.972 1.00 85.06 93 GLU A C 1
ATOM 717 O O . GLU A 1 93 ? -14.237 -7.773 -4.693 1.00 85.06 93 GLU A O 1
ATOM 722 N N . HIS A 1 94 ? -13.314 -9.347 -6.010 1.00 69.12 94 HIS A N 1
ATOM 723 C CA . HIS A 1 94 ? -12.669 -8.403 -6.924 1.00 69.12 94 HIS A CA 1
ATOM 724 C C . HIS A 1 94 ? -13.685 -7.358 -7.425 1.00 69.12 94 HIS A C 1
ATOM 726 O O . HIS A 1 94 ? -14.718 -7.759 -7.969 1.00 69.12 94 HIS A O 1
ATOM 732 N N . PRO A 1 95 ? -13.423 -6.041 -7.310 1.00 59.56 95 PRO A N 1
ATOM 733 C CA . PRO A 1 95 ? -14.398 -4.996 -7.642 1.00 59.56 95 PRO A CA 1
ATOM 734 C C . PRO A 1 95 ? -14.733 -4.843 -9.145 1.00 59.56 95 PRO A C 1
ATOM 736 O O . PRO A 1 95 ? -15.214 -3.794 -9.565 1.00 59.56 95 PRO A O 1
ATOM 739 N N . GLN A 1 96 ? -14.547 -5.878 -9.972 1.00 52.66 96 GLN A N 1
ATOM 740 C CA . GLN A 1 96 ? -14.945 -5.902 -11.388 1.00 52.66 96 GLN A CA 1
ATOM 741 C C . GLN A 1 96 ? -16.177 -6.770 -11.684 1.00 52.66 96 GLN A C 1
ATOM 743 O O . GLN A 1 96 ? -16.347 -7.204 -12.821 1.00 52.66 96 GLN A O 1
ATOM 748 N N . ASP A 1 97 ? -17.067 -6.977 -10.714 1.00 43.62 97 ASP A N 1
ATOM 749 C CA . ASP A 1 97 ? -18.446 -7.367 -11.021 1.00 43.62 97 ASP A CA 1
ATOM 750 C C . ASP A 1 97 ? -19.396 -6.241 -10.580 1.00 43.62 97 ASP A C 1
ATOM 752 O O . ASP A 1 97 ? -19.870 -6.222 -9.438 1.00 43.62 97 ASP A O 1
ATOM 756 N N . PRO A 1 98 ? -19.679 -5.236 -11.437 1.00 38.94 98 PRO A N 1
ATOM 757 C CA . PRO A 1 98 ? -20.901 -4.477 -11.253 1.00 38.94 98 PRO A CA 1
ATOM 758 C C . PRO A 1 98 ? -22.048 -5.483 -11.350 1.00 38.94 98 PRO A C 1
ATOM 760 O O . PRO A 1 98 ? -22.336 -6.020 -12.416 1.00 38.94 98 PRO A O 1
ATOM 763 N N . ALA A 1 99 ? -22.677 -5.771 -10.213 1.00 38.34 99 ALA A N 1
ATOM 764 C CA . ALA A 1 99 ? -23.891 -6.559 -10.177 1.00 38.34 99 ALA A CA 1
ATOM 765 C C . ALA A 1 99 ? -24.910 -6.001 -11.194 1.00 38.34 99 ALA A C 1
ATOM 767 O O . ALA A 1 99 ? -25.412 -4.892 -11.005 1.00 38.34 99 ALA A O 1
ATOM 768 N N . ALA A 1 100 ? -25.238 -6.845 -12.180 1.00 36.66 100 ALA A N 1
ATOM 769 C CA . ALA A 1 100 ? -26.390 -6.808 -13.096 1.00 36.66 100 ALA A CA 1
ATOM 770 C C . ALA A 1 100 ? -26.374 -5.833 -14.292 1.00 36.66 100 ALA A C 1
ATOM 772 O O 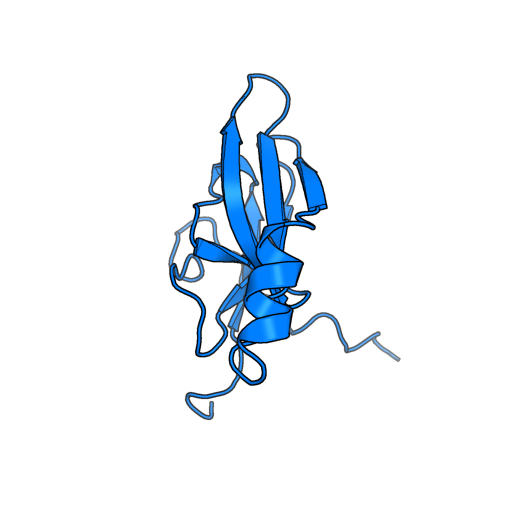. ALA A 1 100 ? -26.247 -4.603 -14.113 1.00 36.66 100 ALA A O 1
#

Secondary structure (DSSP, 8-state):
--TTSPEEEEEEGGG--TT-EETTS-EEEEEEE-SS-EEEEEE---TT-HHHHHHHHHS-EEEEE-TT-EEEEEE-TT-S---TTSTT-EE---TT----

pLDDT: mean 89.15, std 14.61, range [36.66, 97.81]